Protein AF-A0A7S3U7R1-F1 (afdb_monomer_lite)

Foldseek 3Di:
DVLCCCQVCLVPQFDPHAAEDALPPDDDDDQPCPVVACPDADCSVLVVSLVVLLVVCVVPHDPVVSVVSSVSSVRGHYHRVNTHPHRPDPVNDDPPVSNVVVVVVVVD

Organism: NCBI:txid141414

Structure (mmCIF, N/CA/C/O backbone):
data_AF-A0A7S3U7R1-F1
#
_entry.id   AF-A0A7S3U7R1-F1
#
loop_
_atom_site.group_PDB
_atom_site.id
_atom_site.type_symbol
_atom_site.label_atom_id
_atom_site.label_alt_id
_atom_site.label_comp_id
_atom_site.label_asym_id
_atom_site.label_entity_id
_atom_site.label_seq_id
_atom_site.pdbx_PDB_ins_code
_atom_site.Cartn_x
_atom_site.Cartn_y
_atom_site.Cartn_z
_atom_site.occupancy
_atom_site.B_iso_or_equiv
_atom_site.auth_seq_id
_atom_site.auth_comp_id
_atom_site.auth_asym_id
_atom_site.auth_atom_id
_atom_site.pdbx_PDB_model_num
ATOM 1 N N . ALA A 1 1 ? -5.502 -0.302 -7.609 1.00 72.38 1 ALA A N 1
ATOM 2 C CA . ALA A 1 1 ? -5.314 -1.763 -7.436 1.00 72.38 1 ALA A CA 1
ATOM 3 C C . ALA A 1 1 ? -4.624 -2.141 -6.114 1.00 72.38 1 ALA A C 1
ATOM 5 O O . ALA A 1 1 ? -5.205 -2.905 -5.352 1.00 72.38 1 ALA A O 1
ATOM 6 N N . VAL A 1 2 ? -3.422 -1.625 -5.797 1.00 82.44 2 VAL A N 1
ATOM 7 C CA . VAL A 1 2 ? -2.667 -2.030 -4.581 1.00 82.44 2 VAL A CA 1
ATOM 8 C C . VAL A 1 2 ? -3.415 -1.716 -3.284 1.00 82.44 2 VAL A C 1
ATOM 10 O O . VAL A 1 2 ? -3.567 -2.595 -2.441 1.00 82.44 2 VAL A O 1
ATOM 13 N N . GLN A 1 3 ? -3.968 -0.508 -3.168 1.00 86.88 3 GLN A N 1
ATOM 14 C CA . GLN A 1 3 ? -4.821 -0.102 -2.050 1.00 86.88 3 GLN A CA 1
ATOM 15 C C . GLN A 1 3 ? -5.986 -1.081 -1.809 1.00 86.88 3 GLN A C 1
ATOM 17 O O . GLN A 1 3 ? -6.240 -1.502 -0.684 1.00 86.88 3 GLN A O 1
ATOM 22 N N . THR A 1 4 ? -6.670 -1.499 -2.876 1.00 84.94 4 THR A N 1
ATOM 23 C CA . THR A 1 4 ? -7.783 -2.455 -2.810 1.00 84.94 4 THR A CA 1
ATOM 24 C C . THR A 1 4 ? -7.334 -3.815 -2.284 1.00 84.94 4 THR A C 1
ATOM 26 O O . THR A 1 4 ? -8.019 -4.397 -1.448 1.00 84.94 4 THR A O 1
ATOM 29 N N . ALA A 1 5 ? -6.180 -4.314 -2.741 1.00 85.88 5 ALA A N 1
ATOM 30 C CA . ALA A 1 5 ? -5.621 -5.577 -2.265 1.00 85.88 5 ALA A CA 1
ATOM 31 C C . ALA A 1 5 ? -5.277 -5.506 -0.772 1.00 85.88 5 ALA A C 1
ATOM 33 O O . ALA A 1 5 ? -5.632 -6.403 -0.015 1.00 85.88 5 ALA A O 1
ATOM 34 N N . VAL A 1 6 ? -4.656 -4.408 -0.344 1.00 87.25 6 VAL A N 1
ATOM 35 C CA . VAL A 1 6 ? -4.328 -4.145 1.060 1.00 87.25 6 VAL A CA 1
ATOM 36 C C . VAL A 1 6 ? -5.581 -4.119 1.939 1.00 87.25 6 VAL A C 1
ATOM 38 O O . VAL A 1 6 ? -5.610 -4.776 2.975 1.00 87.25 6 VAL A O 1
ATOM 41 N N . ILE A 1 7 ? -6.634 -3.416 1.513 1.00 87.56 7 ILE A N 1
ATOM 42 C CA . ILE A 1 7 ? -7.895 -3.338 2.263 1.00 87.56 7 ILE A CA 1
ATOM 43 C C . ILE A 1 7 ? -8.594 -4.704 2.303 1.00 87.56 7 ILE A C 1
ATOM 45 O O . ILE A 1 7 ? -9.071 -5.124 3.356 1.00 87.56 7 ILE A O 1
ATOM 49 N N . GLY A 1 8 ? -8.667 -5.399 1.165 1.00 87.00 8 GLY A N 1
ATOM 50 C CA . GLY A 1 8 ? -9.412 -6.652 1.025 1.00 87.00 8 GLY A CA 1
ATOM 51 C C . GLY A 1 8 ? -8.724 -7.873 1.637 1.00 87.00 8 GLY A C 1
ATOM 52 O O . GLY A 1 8 ? -9.402 -8.823 2.015 1.00 87.00 8 GLY A O 1
ATOM 53 N N . LEU A 1 9 ? -7.394 -7.856 1.750 1.00 85.88 9 LEU A N 1
ATOM 54 C CA . LEU A 1 9 ? -6.593 -8.964 2.283 1.00 85.88 9 LEU A CA 1
ATOM 55 C C . LEU A 1 9 ? -5.995 -8.654 3.660 1.00 85.88 9 LEU A C 1
ATOM 57 O O . LEU A 1 9 ? -5.085 -9.353 4.107 1.00 85.88 9 LEU A O 1
ATOM 61 N N . LYS A 1 10 ? -6.503 -7.630 4.352 1.00 83.38 10 LYS A N 1
ATOM 62 C CA . LYS A 1 10 ? -5.989 -7.175 5.650 1.00 83.38 10 LYS A CA 1
ATOM 63 C C . LYS A 1 10 ? -5.977 -8.239 6.752 1.00 83.38 10 LYS A C 1
ATOM 65 O O . LYS A 1 10 ? -5.221 -8.101 7.698 1.00 83.38 10 LYS A O 1
ATOM 70 N N . ASP A 1 11 ? -6.778 -9.295 6.630 1.00 85.88 11 ASP A N 1
ATOM 71 C CA . ASP A 1 11 ? -6.814 -10.400 7.599 1.00 85.88 11 ASP A CA 1
ATOM 72 C C . ASP A 1 11 ? -5.833 -11.534 7.238 1.00 85.88 11 ASP A C 1
ATOM 74 O O . ASP A 1 11 ? -5.578 -12.427 8.042 1.00 85.88 11 ASP A O 1
ATOM 78 N N . VAL A 1 12 ? -5.290 -11.513 6.017 1.00 85.31 12 VAL A N 1
ATOM 79 C CA . VAL A 1 12 ? -4.400 -12.549 5.466 1.00 85.31 12 VAL A CA 1
ATOM 80 C C . VAL A 1 12 ? -2.953 -12.065 5.412 1.00 85.31 12 VAL A C 1
ATOM 82 O O . VAL A 1 12 ? -2.029 -12.843 5.629 1.00 85.31 12 VAL A O 1
ATOM 85 N N . LEU A 1 13 ? -2.747 -10.786 5.101 1.00 84.50 13 LEU A N 1
ATOM 86 C CA . LEU A 1 13 ? -1.425 -10.202 4.895 1.00 84.50 13 LEU A CA 1
ATOM 87 C C . LEU A 1 13 ? -0.596 -9.964 6.173 1.00 84.50 13 LEU A C 1
ATOM 89 O O . LEU A 1 13 ? 0.623 -10.092 6.078 1.00 84.50 13 LEU A O 1
ATOM 93 N N . PRO A 1 14 ? -1.162 -9.628 7.349 1.00 83.44 14 PRO A N 1
ATOM 94 C CA . PRO A 1 14 ? -0.358 -9.409 8.549 1.00 83.44 14 PRO A CA 1
ATOM 95 C C . PRO A 1 14 ? 0.386 -10.669 9.010 1.00 83.44 14 PRO A C 1
ATOM 97 O O . PRO A 1 14 ? -0.145 -11.778 8.961 1.00 83.44 14 PRO A O 1
ATOM 100 N N . GLY A 1 15 ? 1.602 -10.485 9.532 1.00 80.69 15 GLY A N 1
ATOM 101 C CA . GLY A 1 15 ? 2.432 -11.561 10.081 1.00 80.69 15 GLY A CA 1
ATOM 102 C C . GLY A 1 15 ? 3.613 -11.912 9.178 1.00 80.69 15 GLY A C 1
ATOM 103 O O . GLY A 1 15 ? 4.429 -11.051 8.864 1.00 80.69 15 GLY A O 1
ATOM 104 N N . GLU A 1 16 ? 3.734 -13.186 8.801 1.00 80.06 16 GLU A N 1
ATOM 105 C CA . GLU A 1 16 ? 4.846 -13.689 7.973 1.00 80.06 16 GLU A CA 1
ATOM 106 C C . GLU A 1 16 ? 4.599 -13.540 6.463 1.00 80.06 16 GLU A C 1
ATOM 108 O O . GLU A 1 16 ? 5.488 -13.820 5.657 1.00 80.06 16 GLU A O 1
ATOM 113 N N . ASN A 1 17 ? 3.401 -13.099 6.075 1.00 84.31 17 ASN A N 1
ATOM 114 C CA . ASN A 1 17 ? 3.019 -12.936 4.680 1.00 84.31 17 ASN A CA 1
ATOM 115 C C . ASN A 1 17 ? 3.498 -11.584 4.129 1.00 84.31 17 ASN A C 1
ATOM 117 O O . ASN A 1 17 ? 3.652 -10.597 4.847 1.00 84.31 17 ASN A O 1
ATOM 121 N N . GLU A 1 18 ? 3.743 -11.546 2.823 1.00 88.31 18 GLU A N 1
ATOM 122 C CA . GLU A 1 18 ? 4.256 -10.373 2.122 1.00 88.31 18 GLU A CA 1
ATOM 123 C C . GLU A 1 18 ? 3.423 -10.135 0.862 1.00 88.31 18 GLU A C 1
ATOM 125 O O . GLU A 1 18 ? 3.152 -11.065 0.098 1.00 88.31 18 GLU A O 1
ATOM 130 N N . LEU A 1 19 ? 3.016 -8.885 0.637 1.00 88.94 19 LEU A N 1
ATOM 131 C CA . LEU A 1 19 ? 2.403 -8.481 -0.621 1.00 88.94 19 LEU A CA 1
ATOM 132 C C . LEU A 1 19 ? 3.519 -8.058 -1.578 1.00 88.94 19 LEU A C 1
ATOM 134 O O . LEU A 1 19 ? 4.118 -6.996 -1.419 1.00 88.94 19 LEU A O 1
ATOM 138 N N . VAL A 1 20 ? 3.816 -8.906 -2.561 1.00 89.88 20 VAL A N 1
ATOM 139 C CA . VAL A 1 20 ? 4.897 -8.673 -3.526 1.00 89.88 20 VAL A CA 1
ATOM 140 C C . VAL A 1 20 ? 4.358 -7.971 -4.764 1.00 89.88 20 VAL A C 1
ATOM 142 O O . VAL A 1 20 ? 3.483 -8.494 -5.457 1.00 89.88 20 VAL A O 1
ATOM 145 N N . LEU A 1 21 ? 4.907 -6.795 -5.066 1.00 87.44 21 LEU A N 1
ATOM 146 C CA . LEU A 1 21 ? 4.594 -6.058 -6.282 1.00 87.44 21 LEU A CA 1
ATOM 147 C C . LEU A 1 21 ? 5.508 -6.509 -7.417 1.00 87.44 21 LEU A C 1
ATOM 149 O O . LEU A 1 21 ? 6.721 -6.299 -7.405 1.00 87.44 21 LEU A O 1
ATOM 153 N N . LEU A 1 22 ? 4.888 -7.136 -8.413 1.00 84.00 22 LEU A N 1
ATOM 154 C CA . LEU A 1 22 ? 5.544 -7.597 -9.627 1.00 84.00 22 LEU A CA 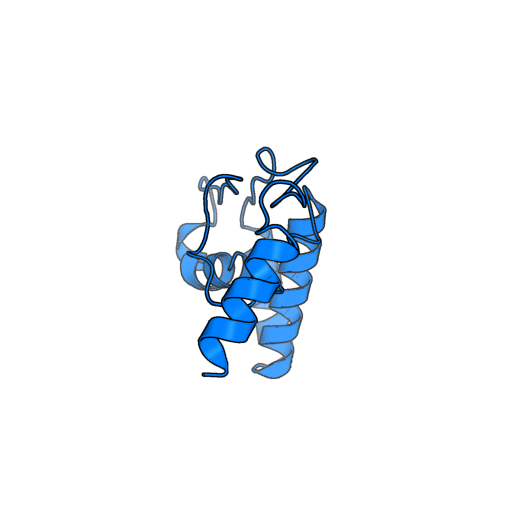1
ATOM 155 C C . LEU A 1 22 ? 5.286 -6.600 -10.752 1.00 84.00 22 LEU A C 1
ATOM 157 O O . LEU A 1 22 ? 4.148 -6.183 -10.979 1.00 84.00 22 LEU A O 1
ATOM 161 N N . LYS A 1 23 ? 6.328 -6.266 -11.511 1.00 76.25 23 LYS A N 1
ATOM 162 C CA . LYS A 1 23 ? 6.218 -5.400 -12.693 1.00 76.25 23 LYS A CA 1
ATOM 163 C C . LYS A 1 23 ? 5.349 -6.037 -13.787 1.00 76.25 23 LYS A C 1
ATOM 165 O O . LYS A 1 23 ? 4.758 -5.343 -14.616 1.00 76.25 23 LYS A O 1
ATOM 170 N N . GLU A 1 24 ? 5.269 -7.363 -13.775 1.00 71.62 24 GLU A N 1
ATOM 171 C CA . GLU A 1 24 ? 4.547 -8.213 -14.716 1.00 71.62 24 GLU A CA 1
ATOM 172 C C . GLU A 1 24 ? 3.063 -8.368 -14.372 1.00 71.62 24 GLU A C 1
ATOM 174 O O . GLU A 1 24 ? 2.275 -8.716 -15.253 1.00 71.62 24 GLU A O 1
ATOM 179 N N . ALA A 1 25 ? 2.664 -8.103 -13.122 1.00 64.94 25 ALA A N 1
ATOM 180 C CA . ALA A 1 25 ? 1.266 -8.141 -12.712 1.00 64.94 25 ALA A CA 1
ATOM 181 C C . ALA A 1 25 ? 0.534 -6.934 -13.322 1.00 64.94 25 ALA A C 1
ATOM 183 O O . ALA A 1 25 ? 0.576 -5.818 -12.805 1.00 64.94 25 ALA A O 1
ATOM 184 N N . ARG A 1 26 ? -0.090 -7.159 -14.482 1.00 61.03 26 ARG A N 1
ATOM 185 C CA . ARG A 1 26 ? -0.853 -6.157 -15.233 1.00 61.03 26 ARG A CA 1
ATOM 186 C C . ARG A 1 26 ? -2.344 -6.412 -15.067 1.00 61.03 26 ARG A C 1
ATOM 188 O O . ARG A 1 26 ? -2.807 -7.517 -15.342 1.00 61.03 26 ARG A O 1
ATOM 195 N N . GLU A 1 27 ? -3.101 -5.379 -14.707 1.00 55.72 27 GLU A N 1
ATOM 196 C CA . GLU A 1 27 ? -4.512 -5.340 -15.089 1.00 55.72 27 GLU A CA 1
ATOM 197 C C . GLU A 1 27 ? -4.591 -5.212 -16.613 1.00 55.72 27 GLU A C 1
ATOM 199 O O . GLU A 1 27 ? -3.792 -4.514 -17.246 1.00 55.72 27 GLU A O 1
ATOM 204 N N . ASN A 1 28 ? -5.528 -5.939 -17.220 1.00 51.69 28 ASN A N 1
ATOM 205 C CA . ASN A 1 28 ? -5.795 -5.821 -18.645 1.00 51.69 28 ASN A CA 1
ATOM 206 C C . ASN A 1 28 ? -6.195 -4.362 -18.926 1.00 51.69 28 ASN A C 1
ATOM 208 O O . ASN A 1 28 ? -7.135 -3.86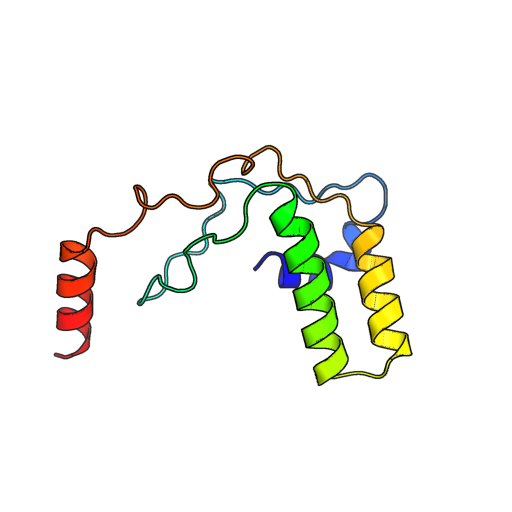6 -18.306 1.00 51.69 28 ASN A O 1
ATOM 212 N N . LYS A 1 29 ? -5.450 -3.655 -19.788 1.00 53.00 29 LYS A N 1
ATOM 213 C CA . LYS A 1 29 ? -5.680 -2.225 -20.040 1.00 53.00 29 LYS A CA 1
ATOM 214 C C . LYS A 1 29 ? -7.082 -2.044 -20.617 1.00 53.00 29 LYS A C 1
ATOM 216 O O . LYS A 1 29 ? -7.324 -2.392 -21.771 1.00 53.00 29 LYS A O 1
ATOM 221 N N . ASN A 1 30 ? -7.985 -1.466 -19.834 1.00 50.22 30 ASN A N 1
ATOM 222 C CA . ASN A 1 30 ? -9.212 -0.908 -20.379 1.00 50.22 30 ASN A CA 1
ATOM 223 C C . ASN A 1 30 ? -8.876 0.419 -21.082 1.00 50.22 30 ASN A C 1
ATOM 225 O O . ASN A 1 30 ? -7.919 1.112 -20.721 1.00 50.22 30 ASN A O 1
ATOM 229 N N . LEU A 1 31 ? -9.630 0.720 -22.139 1.00 44.38 31 LEU A N 1
ATOM 230 C CA . LEU A 1 31 ? -9.450 1.868 -23.030 1.00 44.38 31 LEU A CA 1
ATOM 231 C C . LEU A 1 31 ? -9.159 3.168 -22.270 1.00 44.38 31 LEU A C 1
ATOM 233 O O . LEU A 1 31 ? -9.935 3.581 -21.415 1.00 44.38 31 LEU A O 1
ATOM 237 N N . GLY A 1 32 ? -8.041 3.811 -22.611 1.00 53.31 32 GLY A N 1
ATOM 238 C CA . GLY A 1 32 ? -7.633 5.095 -22.046 1.00 53.31 32 GLY A CA 1
ATOM 239 C C . GLY A 1 32 ? -6.243 5.068 -21.428 1.00 53.31 32 GLY A C 1
ATOM 240 O O . GLY A 1 32 ? -5.517 6.030 -21.621 1.00 53.31 32 GLY A O 1
ATOM 241 N N . GLY A 1 33 ? -5.833 3.987 -20.748 1.00 49.81 33 GLY A N 1
ATOM 242 C CA . GLY A 1 33 ? -4.458 3.761 -20.250 1.00 49.81 33 GLY A CA 1
ATOM 243 C C . GLY A 1 33 ? -3.851 4.835 -19.326 1.00 49.81 33 GLY A C 1
ATOM 244 O O . GLY A 1 33 ? -2.754 4.633 -18.812 1.00 49.81 33 GLY A O 1
ATOM 245 N N . ILE A 1 34 ? -4.549 5.950 -19.103 1.00 49.38 34 ILE A N 1
ATOM 246 C CA . ILE A 1 34 ? -4.124 7.095 -18.295 1.00 49.38 34 ILE A CA 1
ATOM 247 C C . ILE A 1 34 ? -4.006 6.673 -16.825 1.00 49.38 34 ILE A C 1
ATOM 249 O O . ILE A 1 34 ? -3.011 7.005 -16.186 1.00 49.38 34 ILE A O 1
ATOM 253 N N . ASP A 1 35 ? -4.917 5.820 -16.348 1.00 50.19 35 ASP A N 1
ATOM 254 C CA . ASP A 1 35 ? -4.871 5.227 -15.001 1.00 50.19 35 ASP A CA 1
ATOM 255 C C . ASP A 1 35 ? -3.780 4.149 -14.834 1.00 50.19 35 ASP A C 1
ATOM 257 O O . ASP A 1 35 ? -3.561 3.643 -13.735 1.00 50.19 35 ASP A O 1
ATOM 261 N N . CYS A 1 36 ? -3.075 3.781 -15.912 1.00 49.69 36 CYS A N 1
ATOM 262 C CA . CYS A 1 36 ? -2.047 2.735 -15.916 1.00 49.69 36 CYS A CA 1
ATOM 263 C C . CYS A 1 36 ? -0.616 3.286 -15.989 1.00 49.69 36 CYS A C 1
ATOM 265 O O . CYS A 1 36 ? 0.308 2.530 -16.291 1.00 49.69 36 CYS A O 1
ATOM 267 N N . THR A 1 37 ? -0.410 4.583 -15.760 1.00 55.53 37 THR A N 1
ATOM 268 C CA . THR A 1 37 ? 0.946 5.132 -15.638 1.00 55.53 37 THR A CA 1
ATOM 269 C C . THR A 1 37 ? 1.328 5.064 -14.167 1.00 55.53 37 THR A C 1
ATOM 271 O O . THR A 1 37 ? 0.751 5.781 -13.351 1.00 55.53 37 THR A O 1
ATOM 274 N N . GLY A 1 38 ? 2.245 4.167 -13.799 1.00 59.81 38 GLY A N 1
ATOM 275 C CA . GLY A 1 38 ? 2.756 4.107 -12.432 1.00 59.81 38 GLY A CA 1
ATOM 276 C C . GLY A 1 38 ? 3.543 5.383 -12.143 1.00 59.81 38 GLY A C 1
ATOM 277 O O . GLY A 1 38 ? 4.657 5.541 -12.625 1.00 59.81 38 GLY A O 1
ATOM 278 N N . ILE A 1 39 ? 2.937 6.333 -11.423 1.00 68.50 39 ILE A N 1
ATOM 279 C CA . ILE A 1 39 ? 3.595 7.609 -11.084 1.00 68.50 39 ILE A CA 1
ATOM 280 C C . ILE A 1 39 ? 4.552 7.425 -9.898 1.00 68.50 39 ILE A C 1
ATOM 282 O O . ILE A 1 39 ? 5.566 8.106 -9.828 1.00 68.50 39 ILE A O 1
ATOM 286 N N . ALA A 1 40 ? 4.242 6.489 -8.996 1.00 78.62 40 ALA A N 1
ATOM 287 C CA . ALA A 1 40 ? 5.068 6.153 -7.842 1.00 78.62 40 ALA A CA 1
ATOM 288 C C . ALA A 1 40 ? 5.902 4.898 -8.125 1.00 78.62 40 ALA A C 1
ATOM 290 O O . ALA A 1 40 ? 5.422 3.982 -8.785 1.00 78.62 40 ALA A O 1
ATOM 291 N N . VAL A 1 41 ? 7.121 4.825 -7.598 1.00 86.19 41 VAL A N 1
ATOM 292 C CA . VAL A 1 41 ? 7.996 3.642 -7.689 1.00 86.19 41 VAL A CA 1
ATOM 293 C C . VAL A 1 41 ? 8.658 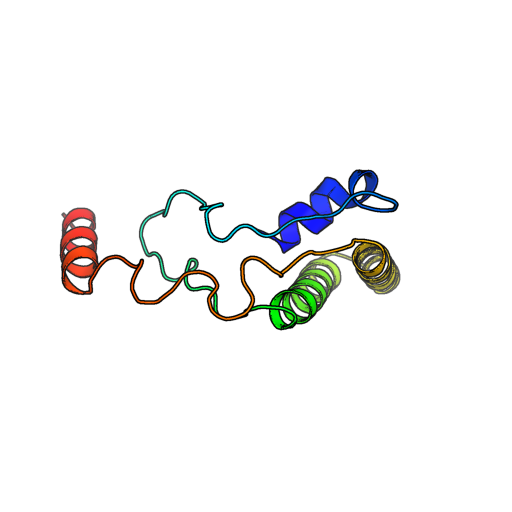3.363 -6.343 1.00 86.19 41 VAL A C 1
ATOM 295 O O . VAL A 1 41 ? 8.742 4.243 -5.485 1.00 86.19 41 VAL A O 1
ATOM 298 N N . GLY A 1 42 ? 9.105 2.127 -6.126 1.00 87.38 42 GLY A N 1
ATOM 299 C CA . GLY A 1 42 ? 9.761 1.734 -4.881 1.00 87.38 42 GLY A CA 1
ATOM 300 C C . GLY A 1 42 ? 8.944 2.097 -3.634 1.00 87.38 42 GLY A C 1
ATOM 301 O O . GLY A 1 42 ? 7.737 1.872 -3.568 1.00 87.38 42 GLY A O 1
ATOM 302 N N . GLU A 1 43 ? 9.608 2.688 -2.644 1.00 90.06 43 GLU A N 1
ATOM 303 C CA . GLU A 1 43 ? 9.014 3.074 -1.354 1.00 90.06 43 GLU A CA 1
ATOM 304 C C . GLU A 1 43 ? 7.952 4.187 -1.469 1.00 90.06 43 GLU A C 1
ATOM 306 O O . GLU A 1 43 ? 7.101 4.339 -0.589 1.00 90.06 43 GLU A O 1
ATOM 311 N N . GLU A 1 44 ? 7.941 4.953 -2.566 1.00 88.44 44 GLU A N 1
ATOM 312 C CA . GLU A 1 44 ? 6.900 5.960 -2.811 1.00 88.44 44 GLU A CA 1
ATOM 313 C C . GLU A 1 44 ? 5.516 5.306 -2.926 1.00 88.44 44 GLU A C 1
ATOM 315 O O . GLU A 1 44 ? 4.512 5.883 -2.506 1.00 88.44 44 GLU A O 1
ATOM 320 N N . ILE A 1 45 ? 5.466 4.061 -3.414 1.00 87.88 45 ILE A N 1
ATOM 321 C CA . ILE A 1 45 ? 4.234 3.274 -3.501 1.00 87.88 45 ILE A CA 1
ATOM 322 C C . ILE A 1 45 ? 3.628 3.079 -2.110 1.00 87.88 45 ILE A C 1
ATOM 324 O O . ILE A 1 45 ? 2.420 3.224 -1.949 1.00 87.88 45 ILE A O 1
ATOM 328 N N . ILE A 1 46 ? 4.449 2.802 -1.093 1.00 90.62 46 ILE A N 1
ATOM 329 C CA . ILE A 1 46 ? 3.980 2.597 0.285 1.00 90.62 46 ILE A CA 1
ATOM 330 C C . ILE A 1 46 ? 3.345 3.882 0.817 1.00 90.62 46 ILE A C 1
ATOM 332 O O . ILE A 1 46 ? 2.221 3.859 1.316 1.00 90.62 46 ILE A O 1
ATOM 336 N N . THR A 1 47 ? 4.044 5.008 0.651 1.00 91.06 47 THR A N 1
ATOM 337 C CA . THR A 1 47 ? 3.568 6.325 1.101 1.00 91.06 47 THR A CA 1
ATOM 338 C C . THR A 1 47 ? 2.241 6.683 0.439 1.00 91.06 47 THR A C 1
ATOM 340 O O . THR A 1 47 ? 1.303 7.133 1.098 1.00 91.06 47 THR A O 1
ATOM 343 N N . ARG A 1 48 ? 2.141 6.443 -0.871 1.00 89.25 48 ARG A N 1
ATOM 344 C CA . ARG A 1 48 ? 0.930 6.713 -1.638 1.00 89.25 48 ARG A CA 1
ATOM 345 C C . ARG A 1 48 ? -0.231 5.817 -1.213 1.00 89.25 48 ARG A C 1
ATOM 347 O O . ARG A 1 48 ? -1.337 6.314 -1.049 1.00 89.25 48 ARG A O 1
ATOM 354 N N . VAL A 1 49 ? 0.010 4.526 -0.998 1.00 89.62 49 VAL A N 1
ATOM 355 C CA . VAL A 1 49 ? -1.033 3.593 -0.551 1.00 89.62 49 VAL A CA 1
ATOM 356 C C . VAL A 1 49 ? -1.547 3.970 0.841 1.00 89.62 49 VAL A C 1
ATOM 358 O O . VAL A 1 49 ? -2.758 3.945 1.044 1.00 89.62 49 VAL A O 1
ATOM 361 N N . GLU A 1 50 ? -0.680 4.382 1.777 1.00 93.06 50 GLU A N 1
ATOM 362 C CA . GLU A 1 50 ? -1.127 4.886 3.089 1.00 93.06 50 GLU A CA 1
ATOM 363 C C . GLU A 1 50 ? -2.058 6.096 2.932 1.00 93.06 50 GLU A C 1
ATOM 365 O O . GLU A 1 50 ? -3.124 6.150 3.551 1.00 93.06 50 GLU A O 1
ATOM 370 N N . GLN A 1 51 ? -1.674 7.044 2.071 1.00 91.00 51 GLN A N 1
ATOM 371 C CA . GLN A 1 51 ? -2.458 8.243 1.790 1.00 91.00 51 GLN A CA 1
ATOM 372 C C . GLN A 1 51 ? -3.810 7.905 1.144 1.00 91.00 51 GLN A C 1
ATOM 374 O O . GLN A 1 51 ? -4.842 8.396 1.590 1.00 91.00 51 GLN A O 1
ATOM 379 N N . GLU A 1 52 ? -3.828 7.018 0.150 1.00 89.75 52 GLU A N 1
ATOM 380 C CA . GLU A 1 52 ? -5.060 6.577 -0.510 1.00 89.75 52 GLU A CA 1
ATOM 381 C C . GLU A 1 52 ? -5.999 5.863 0.481 1.00 89.75 52 GLU A C 1
ATOM 383 O O . GLU A 1 52 ? -7.209 6.097 0.477 1.00 89.75 52 GLU A O 1
ATOM 388 N N . ILE A 1 53 ? -5.472 5.001 1.364 1.00 90.75 53 ILE A N 1
ATOM 389 C CA . ILE A 1 53 ? -6.260 4.347 2.428 1.00 90.75 53 ILE A CA 1
ATOM 390 C C . ILE A 1 53 ? -6.886 5.391 3.342 1.00 90.75 53 ILE A C 1
ATOM 392 O O . ILE A 1 53 ? -8.087 5.321 3.604 1.00 90.75 53 ILE A O 1
ATOM 396 N N . ARG A 1 54 ? -6.095 6.366 3.796 1.00 92.44 54 ARG A N 1
ATOM 397 C CA . ARG A 1 54 ? -6.592 7.465 4.618 1.00 92.44 54 ARG A CA 1
ATOM 398 C C . ARG A 1 54 ? -7.741 8.192 3.922 1.00 92.44 54 ARG A C 1
ATOM 400 O O . ARG A 1 54 ? -8.809 8.289 4.511 1.00 92.44 54 ARG A O 1
ATOM 407 N N . GLU A 1 55 ? -7.561 8.616 2.675 1.00 91.00 55 GLU A N 1
ATOM 408 C CA . GLU A 1 55 ? -8.579 9.351 1.910 1.00 91.00 55 GLU A CA 1
ATOM 409 C C . GLU A 1 55 ? -9.884 8.557 1.746 1.00 91.00 55 GLU A C 1
ATOM 411 O O . GLU A 1 55 ? -10.975 9.099 1.933 1.00 91.00 55 GLU A O 1
ATOM 416 N N . VAL A 1 56 ? -9.795 7.255 1.451 1.00 90.62 56 VAL A N 1
ATOM 417 C CA . VAL A 1 56 ? -10.981 6.396 1.296 1.00 90.62 56 VAL A CA 1
ATOM 418 C C . VAL A 1 56 ? -11.756 6.246 2.604 1.00 90.62 56 VAL A C 1
ATOM 420 O O . VAL A 1 56 ? -12.991 6.285 2.596 1.00 90.62 56 VAL A O 1
ATOM 423 N N . TYR A 1 57 ? -11.052 6.085 3.725 1.00 91.75 57 TYR A N 1
ATOM 424 C CA . TYR A 1 57 ? -11.692 5.949 5.030 1.00 91.75 57 TYR A CA 1
ATOM 425 C C . TYR A 1 57 ? -12.182 7.293 5.579 1.00 91.75 57 TYR A C 1
ATOM 427 O O . TYR A 1 57 ? -13.269 7.330 6.143 1.00 91.75 57 TYR A O 1
ATOM 435 N N . GLU A 1 58 ? -11.468 8.399 5.359 1.00 93.00 58 GLU A N 1
ATOM 436 C CA . GLU A 1 58 ? -11.920 9.749 5.735 1.00 93.00 58 GLU A CA 1
ATOM 437 C C . GLU A 1 58 ? -13.204 10.136 4.985 1.00 93.00 58 GLU A C 1
ATOM 439 O O . GLU A 1 58 ? -14.077 10.799 5.540 1.00 93.00 58 GLU A O 1
ATOM 444 N N . ALA A 1 59 ? -13.368 9.671 3.743 1.00 91.75 59 ALA A N 1
ATOM 445 C CA . ALA A 1 59 ? -14.580 9.908 2.964 1.00 91.75 59 ALA A CA 1
ATOM 446 C C . ALA A 1 59 ? -15.805 9.106 3.448 1.00 91.75 59 ALA A C 1
ATOM 448 O O . ALA A 1 59 ? -16.937 9.484 3.139 1.00 91.75 59 ALA A O 1
ATOM 449 N N . SER A 1 60 ? -15.602 7.993 4.164 1.00 86.44 60 SER A N 1
ATOM 450 C CA . SER A 1 60 ? -16.655 6.989 4.403 1.00 86.44 60 SER A CA 1
ATOM 451 C C . SER A 1 60 ? -16.861 6.604 5.872 1.00 86.44 60 SER A C 1
ATOM 453 O O . SER A 1 60 ? -17.816 5.889 6.181 1.00 86.44 60 SER A O 1
ATOM 455 N N . CYS A 1 61 ? -15.965 6.995 6.777 1.00 89.75 61 CYS A N 1
ATOM 456 C CA . CYS A 1 61 ? -15.900 6.501 8.153 1.00 89.75 61 CYS A CA 1
ATOM 457 C C . CYS A 1 61 ? -15.533 7.611 9.154 1.00 89.75 61 CYS A C 1
ATOM 459 O O . CYS A 1 61 ? -15.294 8.754 8.777 1.00 89.75 61 CYS A O 1
ATOM 461 N N . ASP A 1 62 ? -15.517 7.269 10.446 1.00 92.00 62 ASP A N 1
ATOM 462 C CA . ASP A 1 62 ? -15.033 8.150 11.513 1.00 92.00 62 ASP A CA 1
ATOM 463 C C . ASP A 1 62 ? -13.501 8.097 11.677 1.00 92.00 62 ASP A C 1
ATOM 465 O O . ASP A 1 62 ? -12.822 7.193 11.181 1.00 92.00 62 ASP A O 1
ATOM 469 N N . ASP A 1 63 ? -12.958 9.072 12.414 1.00 92.50 63 ASP A N 1
ATOM 470 C CA . ASP A 1 63 ? -11.518 9.209 12.668 1.00 92.50 63 ASP A CA 1
ATOM 471 C C . ASP A 1 63 ? -10.891 7.960 13.302 1.00 92.50 63 ASP A C 1
ATOM 473 O O . ASP A 1 63 ? -9.703 7.691 13.111 1.00 92.50 63 ASP A O 1
ATOM 477 N N . GLU A 1 64 ? -11.655 7.202 14.088 1.00 93.50 64 GLU A N 1
ATOM 478 C CA . GLU A 1 64 ? -11.129 6.024 14.771 1.00 93.50 64 GLU A CA 1
ATOM 479 C C . GLU A 1 64 ? -10.939 4.871 13.789 1.00 93.50 64 GLU A C 1
ATOM 481 O O . GLU A 1 64 ? -9.896 4.213 13.787 1.00 93.50 64 GLU A O 1
ATOM 486 N N . ARG A 1 65 ? -11.885 4.700 12.865 1.00 91.38 65 ARG A N 1
ATOM 487 C CA . ARG A 1 65 ? -11.773 3.717 11.794 1.00 91.38 65 ARG A CA 1
ATOM 488 C C . ARG A 1 65 ? -10.667 4.060 10.798 1.00 91.38 65 ARG A C 1
ATOM 490 O O . ARG A 1 65 ? -10.003 3.149 10.306 1.00 91.38 65 ARG A O 1
ATOM 497 N N . VAL A 1 66 ? -10.435 5.348 10.531 1.00 92.25 66 VAL A N 1
ATOM 498 C CA . VAL A 1 66 ? -9.294 5.811 9.719 1.00 92.25 66 VAL A CA 1
ATOM 499 C C . VAL A 1 66 ? -7.975 5.381 10.362 1.00 92.25 66 VAL A C 1
ATOM 501 O O . VAL A 1 66 ? -7.124 4.796 9.692 1.00 92.25 66 VAL A O 1
ATOM 504 N N . LYS A 1 67 ? -7.805 5.627 11.668 1.00 93.56 67 LYS A N 1
ATOM 505 C CA . LYS A 1 67 ? -6.594 5.215 12.395 1.00 93.56 67 LYS A CA 1
ATOM 506 C C . LYS A 1 67 ? -6.409 3.704 12.370 1.00 93.56 67 LYS A C 1
ATOM 508 O O . LYS A 1 67 ? -5.305 3.249 12.093 1.00 93.56 67 LYS A O 1
ATOM 513 N N . GLU A 1 68 ? -7.468 2.937 12.628 1.00 93.12 68 GLU A N 1
ATOM 514 C CA . GLU A 1 68 ? -7.414 1.473 12.597 1.00 93.12 68 GLU A CA 1
ATOM 515 C C . GLU A 1 68 ? -6.959 0.960 11.224 1.00 93.12 68 GLU A C 1
ATOM 517 O O . GLU A 1 68 ? -6.057 0.132 11.151 1.00 93.12 68 GLU A O 1
ATOM 522 N N . ALA A 1 69 ? -7.517 1.497 10.134 1.00 91.12 69 ALA A N 1
ATOM 523 C CA . ALA A 1 69 ? -7.150 1.097 8.777 1.00 91.12 69 ALA A CA 1
ATOM 524 C C . ALA A 1 69 ? -5.681 1.406 8.441 1.00 91.12 69 ALA A C 1
ATOM 526 O O . ALA A 1 69 ? -5.004 0.586 7.818 1.00 91.12 69 ALA A O 1
ATOM 527 N N . VAL A 1 70 ? -5.174 2.565 8.871 1.00 92.69 70 VAL A N 1
ATOM 528 C CA . VAL A 1 70 ? -3.763 2.940 8.688 1.00 92.69 70 VAL A CA 1
ATOM 529 C C . VAL A 1 70 ? -2.842 2.045 9.523 1.00 92.69 70 VAL A C 1
ATOM 531 O O . VAL A 1 70 ? -1.813 1.587 9.029 1.00 92.69 70 VAL A O 1
ATOM 534 N N . GLU A 1 71 ? -3.205 1.744 10.768 1.00 92.44 71 GLU A N 1
ATOM 535 C CA . GLU A 1 71 ? -2.425 0.842 11.623 1.00 92.44 71 GLU A CA 1
ATOM 536 C C . GLU A 1 71 ? -2.438 -0.602 11.111 1.00 92.44 71 GLU A C 1
ATOM 538 O O . GLU A 1 71 ? -1.422 -1.291 11.183 1.00 92.44 71 GLU A O 1
ATOM 543 N N . ASP A 1 72 ? -3.555 -1.067 10.554 1.00 90.81 72 ASP A N 1
ATOM 544 C CA . ASP A 1 72 ? -3.626 -2.365 9.884 1.00 90.81 72 ASP A CA 1
ATOM 545 C C . ASP A 1 72 ? -2.732 -2.404 8.645 1.00 90.81 72 ASP A C 1
ATOM 547 O O . ASP A 1 72 ? -1.998 -3.376 8.455 1.00 90.81 72 ASP A O 1
ATOM 551 N N . PHE A 1 73 ? -2.714 -1.332 7.848 1.00 91.31 73 PHE A N 1
ATOM 552 C CA . PHE A 1 73 ? -1.805 -1.228 6.710 1.00 91.31 73 PHE A CA 1
ATOM 553 C C . PHE A 1 73 ? -0.336 -1.315 7.129 1.00 91.31 73 PHE A C 1
ATOM 555 O O . PHE A 1 73 ? 0.432 -2.053 6.518 1.00 91.31 73 PHE A O 1
ATOM 562 N N . ARG A 1 74 ? 0.060 -0.634 8.208 1.00 91.25 74 ARG A N 1
ATOM 563 C CA . ARG A 1 74 ? 1.450 -0.640 8.700 1.00 91.25 74 ARG A CA 1
ATOM 564 C C . ARG A 1 74 ? 1.947 -2.012 9.152 1.00 91.25 74 ARG A C 1
ATOM 566 O O . ARG A 1 74 ? 3.154 -2.226 9.230 1.00 91.25 74 ARG A O 1
ATOM 573 N N . LYS A 1 75 ? 1.042 -2.949 9.445 1.00 91.00 75 LYS A N 1
ATOM 574 C CA . LYS A 1 75 ? 1.384 -4.345 9.772 1.00 91.00 75 LYS A CA 1
ATOM 575 C C . LYS A 1 75 ? 1.655 -5.193 8.527 1.00 91.00 75 LYS A C 1
ATOM 577 O O . LYS A 1 75 ? 2.122 -6.324 8.660 1.00 91.00 75 LYS A O 1
ATOM 582 N N . ILE A 1 76 ? 1.337 -4.689 7.337 1.00 90.62 76 ILE A N 1
ATOM 583 C CA . ILE A 1 76 ? 1.516 -5.397 6.072 1.00 90.62 76 ILE A CA 1
ATOM 584 C C . ILE A 1 76 ? 2.913 -5.115 5.538 1.00 90.62 76 ILE A C 1
ATOM 586 O O . ILE A 1 76 ? 3.330 -3.969 5.379 1.00 90.62 76 ILE A O 1
ATOM 590 N N . ARG A 1 77 ? 3.628 -6.184 5.191 1.00 90.81 77 ARG A N 1
ATOM 591 C CA . ARG A 1 77 ? 4.910 -6.079 4.505 1.00 90.81 77 ARG A CA 1
ATOM 592 C C . ARG A 1 77 ? 4.666 -5.946 3.001 1.00 90.81 77 ARG A C 1
ATOM 594 O O . ARG A 1 77 ? 4.311 -6.924 2.344 1.00 90.81 77 ARG A O 1
ATOM 601 N N . LEU A 1 78 ? 4.829 -4.737 2.464 1.00 90.19 78 LEU A N 1
ATOM 602 C CA . LEU A 1 78 ? 4.761 -4.478 1.024 1.00 90.19 78 LEU A CA 1
ATOM 603 C C . LEU A 1 78 ? 6.166 -4.567 0.419 1.00 90.19 78 LEU A C 1
ATOM 605 O O . LEU A 1 78 ? 7.047 -3.792 0.777 1.00 90.19 78 LEU A O 1
ATOM 609 N N . ASN A 1 79 ? 6.378 -5.504 -0.502 1.00 90.94 79 ASN A N 1
ATOM 610 C CA . ASN A 1 79 ? 7.660 -5.683 -1.174 1.00 90.94 79 ASN A CA 1
ATOM 611 C C . ASN A 1 79 ? 7.652 -5.034 -2.551 1.00 90.94 79 ASN A C 1
ATOM 613 O O . ASN A 1 79 ? 6.983 -5.496 -3.477 1.00 90.94 79 ASN A O 1
ATOM 617 N N . VAL A 1 80 ? 8.437 -3.9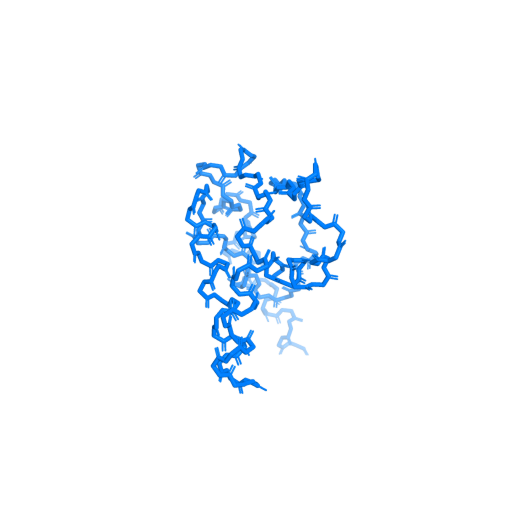67 -2.656 1.00 91.19 80 VAL A N 1
ATOM 618 C CA . VAL A 1 80 ? 8.559 -3.105 -3.835 1.00 91.19 80 VAL A CA 1
ATOM 619 C C . VAL A 1 80 ? 9.830 -3.384 -4.645 1.00 91.19 80 VAL A C 1
ATOM 621 O O . VAL A 1 80 ? 10.123 -2.662 -5.595 1.00 91.19 80 VAL A O 1
ATOM 624 N N . ALA A 1 81 ? 10.594 -4.434 -4.315 1.00 89.19 81 ALA A N 1
ATOM 625 C CA . ALA A 1 81 ? 11.886 -4.714 -4.948 1.00 89.19 81 ALA A CA 1
ATOM 626 C C . ALA A 1 81 ? 11.788 -4.917 -6.474 1.00 89.19 81 ALA A C 1
ATOM 628 O O . ALA A 1 81 ? 12.731 -4.610 -7.199 1.00 89.19 81 ALA A O 1
ATOM 629 N N . GLY A 1 82 ? 10.644 -5.400 -6.974 1.00 84.62 82 GLY A N 1
ATOM 630 C CA . GLY A 1 82 ? 10.390 -5.585 -8.407 1.00 84.62 82 GLY A CA 1
ATOM 631 C C . GLY A 1 82 ? 10.063 -4.299 -9.177 1.00 84.62 82 GLY A C 1
ATOM 632 O O . GLY A 1 82 ? 9.964 -4.335 -10.402 1.00 84.62 82 GLY A O 1
ATOM 633 N N . VAL A 1 83 ? 9.874 -3.175 -8.480 1.00 86.38 83 VAL A N 1
ATOM 634 C CA . VAL A 1 83 ? 9.347 -1.917 -9.035 1.00 86.38 83 VAL A CA 1
ATOM 635 C C . VAL A 1 83 ? 10.085 -0.683 -8.492 1.00 86.38 83 VAL A C 1
ATOM 637 O O . VAL A 1 83 ? 9.491 0.382 -8.368 1.00 86.38 83 VAL A O 1
ATOM 640 N N . LEU A 1 84 ? 11.376 -0.819 -8.155 1.00 83.88 84 LEU A N 1
ATOM 641 C CA . LEU A 1 84 ? 12.192 0.252 -7.555 1.00 83.88 84 LEU A CA 1
ATOM 642 C C . LEU A 1 84 ? 12.394 1.461 -8.476 1.00 83.88 84 LEU A C 1
ATOM 644 O O . LEU A 1 84 ? 12.155 2.588 -8.058 1.00 83.88 84 LEU A O 1
ATOM 648 N N . ASP A 1 85 ? 12.832 1.216 -9.711 1.00 78.81 85 ASP A N 1
ATOM 649 C CA . ASP A 1 85 ? 13.217 2.283 -10.648 1.00 78.81 85 ASP A CA 1
ATOM 650 C C . ASP A 1 85 ? 12.104 2.618 -11.644 1.00 78.81 85 ASP A C 1
ATOM 652 O O . ASP A 1 85 ? 12.021 3.722 -12.174 1.00 78.81 85 ASP A O 1
ATOM 656 N N . GLU A 1 86 ? 11.263 1.631 -11.946 1.00 74.44 86 GLU A N 1
ATOM 657 C CA . GLU A 1 86 ? 10.229 1.751 -12.959 1.00 74.44 86 GLU A CA 1
ATOM 658 C C . GLU A 1 86 ? 9.077 0.805 -12.643 1.00 74.44 86 GLU A C 1
ATOM 660 O O . GLU A 1 86 ? 9.191 -0.422 -12.763 1.00 74.44 86 GLU A O 1
ATOM 665 N N . TRP A 1 87 ? 7.935 1.398 -12.326 1.00 69.38 87 TRP A N 1
ATOM 666 C CA . TRP A 1 87 ? 6.662 0.712 -12.294 1.00 69.38 87 TRP A CA 1
ATOM 667 C C . TRP A 1 87 ? 5.861 1.175 -13.504 1.00 69.38 87 TRP A C 1
ATOM 669 O O . TRP A 1 87 ? 5.419 2.313 -13.564 1.00 69.38 87 TRP A O 1
ATOM 679 N N . TRP A 1 88 ? 5.732 0.291 -14.496 1.00 68.00 88 TRP A N 1
ATOM 680 C CA . TRP A 1 88 ? 5.053 0.577 -15.766 1.00 68.00 88 TRP A CA 1
ATOM 681 C C . TRP A 1 88 ? 5.685 1.757 -16.535 1.00 68.00 88 TRP A C 1
ATOM 683 O O . TRP A 1 88 ? 5.228 2.892 -16.494 1.00 68.00 88 TRP A O 1
ATOM 693 N N . GLY A 1 89 ? 6.756 1.454 -17.268 1.00 56.41 89 GLY A N 1
ATOM 694 C CA . GLY A 1 89 ? 7.490 2.413 -18.091 1.00 56.41 89 GLY A CA 1
ATOM 695 C C . GLY A 1 89 ? 6.716 3.060 -19.231 1.00 56.41 89 GLY A C 1
ATOM 696 O O . GLY A 1 89 ? 5.831 2.440 -19.826 1.00 56.41 89 GLY A O 1
ATOM 697 N N . TRP A 1 90 ? 7.167 4.251 -19.640 1.00 50.56 90 TRP A N 1
ATOM 698 C CA . TRP A 1 90 ? 6.733 4.938 -20.868 1.00 50.56 90 TRP A CA 1
ATOM 699 C C . TRP A 1 90 ? 6.891 4.060 -22.119 1.00 50.56 90 TRP A C 1
ATOM 701 O O . TRP A 1 90 ? 6.092 4.124 -23.048 1.00 50.56 90 TRP A O 1
ATOM 711 N N . SER A 1 91 ? 7.915 3.208 -22.124 1.00 47.53 91 SER A N 1
ATOM 712 C CA . SER A 1 91 ? 8.298 2.294 -23.207 1.00 47.53 91 SER A CA 1
ATOM 713 C C . SER A 1 91 ? 7.421 1.043 -23.309 1.00 47.53 91 SER A C 1
ATOM 715 O O . SER A 1 91 ? 7.609 0.249 -24.228 1.00 47.53 91 SER A O 1
ATOM 717 N N . ILE A 1 92 ? 6.476 0.842 -22.382 1.00 50.66 92 ILE A N 1
ATOM 718 C CA . ILE A 1 92 ? 5.534 -0.289 -22.395 1.00 50.66 92 ILE A CA 1
ATOM 719 C C . ILE A 1 92 ? 4.066 0.207 -22.378 1.00 50.66 92 ILE A C 1
ATOM 721 O O . ILE A 1 92 ? 3.123 -0.482 -21.958 1.00 50.66 92 ILE A O 1
ATOM 725 N N . GLY A 1 93 ? 3.874 1.444 -22.846 1.00 51.16 93 GLY A N 1
ATOM 726 C CA . GLY A 1 93 ? 2.601 2.037 -23.250 1.00 51.16 93 GLY A CA 1
ATOM 727 C C . GLY A 1 93 ? 2.305 1.798 -24.733 1.00 51.16 93 GLY A C 1
ATOM 728 O O . GLY A 1 93 ? 3.228 1.577 -25.511 1.00 51.16 93 GLY A O 1
ATOM 729 N N . ASP A 1 94 ? 1.026 1.865 -25.118 1.00 50.91 94 ASP A N 1
ATOM 730 C CA . ASP A 1 94 ? 0.662 2.062 -26.526 1.00 50.91 94 ASP A CA 1
ATOM 731 C C . ASP A 1 94 ? 1.357 3.358 -26.994 1.00 50.91 94 ASP A C 1
ATOM 733 O O . ASP A 1 94 ? 1.304 4.392 -26.306 1.00 50.91 94 ASP A O 1
ATOM 737 N N . SER A 1 95 ? 2.030 3.307 -28.141 1.00 55.72 95 SER A N 1
ATOM 738 C CA . SER A 1 95 ? 2.582 4.485 -28.807 1.00 55.72 95 SER A CA 1
ATOM 739 C C . SER A 1 95 ? 1.491 5.544 -29.014 1.00 55.72 95 SER A C 1
ATOM 741 O O . SER A 1 95 ? 0.298 5.243 -29.040 1.00 55.72 95 SER A O 1
ATOM 743 N N . GLU A 1 96 ? 1.880 6.813 -29.166 1.00 57.31 96 GLU A N 1
ATOM 744 C CA . GLU A 1 96 ? 0.923 7.901 -29.443 1.00 57.31 96 GLU A CA 1
ATOM 745 C C . GLU A 1 96 ? 0.026 7.576 -30.655 1.00 57.31 96 GLU A C 1
ATOM 747 O O . GLU A 1 96 ? -1.163 7.888 -30.658 1.00 57.31 96 GLU A O 1
ATOM 752 N N . ALA A 1 97 ? 0.588 6.872 -31.642 1.00 60.69 97 ALA A N 1
ATOM 753 C CA . ALA A 1 97 ? -0.122 6.387 -32.818 1.00 60.69 97 ALA A CA 1
ATOM 754 C C . ALA A 1 97 ? -1.173 5.318 -32.472 1.00 60.69 97 ALA A C 1
ATOM 756 O O . ALA A 1 97 ? -2.326 5.448 -32.873 1.00 60.69 97 ALA A O 1
ATOM 757 N N . GLU A 1 98 ? -0.811 4.311 -31.672 1.00 59.78 98 GLU A N 1
ATOM 758 C CA . GLU A 1 98 ? -1.741 3.266 -31.216 1.00 59.78 98 GLU A CA 1
ATOM 759 C C . GLU A 1 98 ? -2.853 3.840 -30.321 1.00 59.78 98 GLU A C 1
ATOM 761 O O . GLU A 1 98 ? -3.994 3.378 -30.372 1.00 59.78 98 GLU A O 1
ATOM 766 N N . ARG A 1 99 ? -2.560 4.894 -29.543 1.00 56.66 99 ARG A N 1
ATOM 767 C CA . ARG A 1 99 ? -3.574 5.629 -28.770 1.00 56.66 99 ARG A CA 1
ATOM 768 C C . ARG A 1 99 ? -4.566 6.361 -29.673 1.00 56.66 99 ARG A C 1
ATOM 770 O O . ARG A 1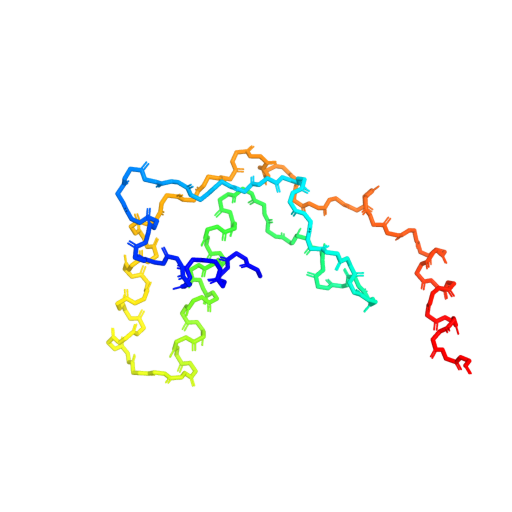 99 ? -5.769 6.250 -29.448 1.00 56.66 99 ARG A O 1
ATOM 777 N N . GLN A 1 100 ? -4.094 7.077 -30.694 1.00 62.69 100 GLN A N 1
ATOM 778 C CA . GLN A 1 100 ? -4.973 7.802 -31.622 1.00 62.69 100 GLN A CA 1
ATOM 779 C C . GLN A 1 100 ? -5.836 6.866 -32.471 1.00 62.69 100 GLN A C 1
ATOM 781 O O . GLN A 1 100 ? -7.031 7.115 -32.616 1.00 62.69 100 GLN A O 1
ATOM 786 N N . GLU A 1 101 ? -5.258 5.777 -32.979 1.00 63.53 101 GLU A N 1
ATOM 787 C CA . GLU A 1 101 ? -5.980 4.774 -33.769 1.00 63.53 101 GLU A CA 1
ATOM 788 C C . GLU A 1 101 ? -7.146 4.166 -32.972 1.00 63.53 101 GLU A C 1
ATOM 790 O O . GLU A 1 101 ? -8.252 4.004 -33.485 1.00 63.53 101 GLU A O 1
ATOM 795 N N . ARG A 1 102 ? -6.936 3.912 -31.677 1.00 61.62 102 ARG A N 1
ATOM 796 C CA . ARG A 1 102 ? -7.956 3.329 -30.795 1.00 61.62 102 ARG A CA 1
ATOM 797 C C . ARG A 1 102 ? -9.006 4.330 -30.314 1.00 61.62 102 ARG A C 1
ATOM 799 O O . ARG A 1 102 ? -10.154 3.938 -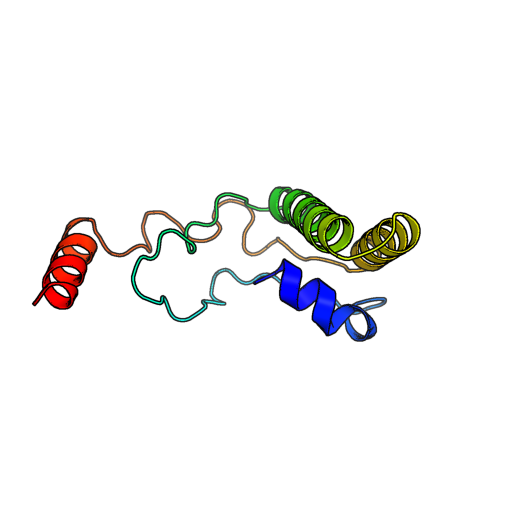30.134 1.00 61.62 102 ARG A O 1
ATOM 806 N N . ILE A 1 103 ? -8.644 5.604 -30.125 1.00 62.41 103 ILE A N 1
ATOM 807 C CA . ILE A 1 103 ? -9.612 6.680 -29.838 1.00 62.41 103 ILE A CA 1
ATOM 808 C C . ILE A 1 103 ? -10.559 6.861 -31.026 1.00 62.41 103 ILE A C 1
ATOM 810 O O . ILE A 1 103 ? -11.767 6.957 -30.827 1.00 62.41 103 ILE A O 1
ATOM 814 N N . LEU A 1 104 ? -10.022 6.848 -32.250 1.00 64.19 104 LEU A N 1
ATOM 815 C CA . LEU A 1 104 ? -10.818 6.952 -33.472 1.00 64.19 104 LEU A CA 1
ATOM 816 C C . LEU A 1 104 ? -11.795 5.779 -33.617 1.00 64.19 104 LEU A C 1
ATOM 818 O O . LEU A 1 104 ? -12.973 6.018 -33.863 1.00 64.19 104 LEU A O 1
ATOM 822 N N . ALA A 1 105 ? -11.340 4.548 -33.357 1.00 59.75 105 ALA A N 1
ATOM 823 C CA . ALA A 1 105 ? -12.167 3.338 -33.412 1.00 59.75 105 ALA A CA 1
ATOM 824 C C . ALA A 1 105 ? -13.335 3.299 -32.399 1.00 59.75 105 ALA A C 1
ATOM 826 O O . ALA A 1 105 ? -14.208 2.446 -32.512 1.00 59.75 105 ALA A O 1
ATOM 827 N N . LEU A 1 106 ? -13.344 4.178 -31.391 1.00 54.38 106 LEU A N 1
ATOM 828 C CA . LEU A 1 106 ? -14.420 4.291 -30.395 1.00 54.38 106 LEU A CA 1
ATOM 829 C C . LEU A 1 106 ? -15.435 5.397 -30.695 1.00 54.38 106 LEU A C 1
ATOM 831 O O . LEU A 1 106 ? -16.491 5.446 -30.066 1.00 54.38 106 LEU A O 1
ATOM 835 N N . THR A 1 107 ? -15.076 6.324 -31.579 1.00 56.97 107 THR A N 1
ATOM 836 C CA . THR A 1 107 ? -15.912 7.461 -31.989 1.00 56.97 107 THR A CA 1
ATOM 837 C C . THR A 1 107 ? -16.625 7.244 -33.327 1.00 56.97 107 THR A C 1
ATOM 839 O O . THR A 1 107 ? -17.330 8.148 -33.777 1.00 56.97 107 THR A O 1
ATOM 842 N N . GLU A 1 108 ? -16.465 6.065 -33.935 1.00 49.97 108 GLU A N 1
ATOM 843 C CA . GLU A 1 108 ? -17.296 5.534 -35.030 1.00 49.97 108 GLU A CA 1
ATOM 844 C C . GLU A 1 108 ? -18.366 4.576 -34.487 1.00 49.97 108 GLU A C 1
ATOM 846 O O . GLU A 1 108 ? -19.506 4.625 -35.006 1.00 49.97 108 GLU A O 1
#

Radius of gyration: 16.7 Å; chains: 1; bounding box: 30×24×50 Å

pLDDT: mean 76.96, std 15.8, range [44.38, 93.56]

Secondary structure (DSSP, 8-state):
-HHHHHHHTTTTSSSS-EEE--TT------TT-GGG-----TTHHHHHHHHHHHHHHHHHS-HHHHHHHHHHHHTSEEE-GGGSS-SS-GGGSPPHHHHHHHHHTT--

Sequence (108 aa):
AVQTAVIGLKDVLPGENELVLLKEARENKNLGGIDCTGIAVGEEIITRVEQEIREVYEASCDDERVKEAVEDFRKIRLNVAGVLDEWWGWSIGDSEAERQERILALTE